Protein AF-A0A4P7UI16-F1 (afdb_monomer_lite)

Radius of gyration: 14.23 Å; chains: 1; bounding box: 39×27×35 Å

Secondary structure (DSSP, 8-state):
--PPPPHHHHHHHHHHH-TT----TTTEEEEEBPSSSSEEEE--BGGGGGS-EEEEEE-TTSEEEEEEE-TTSSS-HHHHSEEPTTSBEEEEEETT-TT-BBTTT---B--EEEEEEPP-----

Structure (mmCIF, N/CA/C/O backbone):
data_AF-A0A4P7UI16-F1
#
_entry.id   AF-A0A4P7UI16-F1
#
loop_
_atom_site.group_PDB
_atom_site.id
_atom_site.type_symbol
_atom_site.label_atom_id
_atom_site.label_alt_id
_atom_site.label_comp_id
_atom_site.label_asym_id
_atom_site.label_entity_id
_atom_site.label_seq_id
_atom_site.pdbx_PDB_ins_code
_atom_site.Cartn_x
_atom_site.Cartn_y
_atom_site.Cartn_z
_atom_site.occupancy
_atom_site.B_iso_or_equiv
_atom_site.auth_seq_id
_atom_site.auth_comp_id
_atom_site.auth_asym_id
_atom_site.auth_atom_id
_atom_site.pdbx_PDB_model_num
ATOM 1 N N . MET A 1 1 ? 22.103 -0.892 -6.834 1.00 34.41 1 MET A N 1
ATOM 2 C CA . MET A 1 1 ? 21.562 0.327 -7.470 1.00 34.41 1 MET A CA 1
ATOM 3 C C . MET A 1 1 ? 20.368 0.780 -6.641 1.00 34.41 1 MET A C 1
ATOM 5 O O . MET A 1 1 ? 19.388 0.059 -6.586 1.00 34.41 1 MET A O 1
ATOM 9 N N . ASN A 1 2 ? 20.492 1.901 -5.923 1.00 44.09 2 ASN A N 1
ATOM 10 C CA . ASN A 1 2 ? 19.461 2.446 -5.022 1.00 44.09 2 ASN A CA 1
ATOM 11 C C . ASN A 1 2 ? 18.648 3.533 -5.745 1.00 44.09 2 ASN A C 1
ATOM 13 O O . ASN A 1 2 ? 18.734 4.716 -5.411 1.00 44.09 2 ASN A O 1
ATOM 17 N N . GLY A 1 3 ? 17.903 3.144 -6.778 1.00 60.66 3 GLY A N 1
ATOM 18 C CA . GLY A 1 3 ? 16.951 4.033 -7.437 1.00 60.66 3 GLY A CA 1
ATOM 19 C C . GLY A 1 3 ? 15.595 3.918 -6.755 1.00 60.66 3 GLY A C 1
ATOM 20 O O . GLY A 1 3 ? 15.047 2.826 -6.672 1.00 60.66 3 GLY A O 1
ATOM 21 N N . ASN A 1 4 ? 15.042 5.028 -6.261 1.00 79.25 4 ASN A N 1
ATOM 22 C CA . ASN A 1 4 ? 13.609 5.053 -5.974 1.00 79.25 4 ASN A CA 1
ATOM 23 C C . ASN A 1 4 ? 12.882 4.864 -7.309 1.00 79.25 4 ASN A C 1
ATOM 25 O O . ASN A 1 4 ? 13.148 5.606 -8.252 1.00 79.25 4 ASN A O 1
ATOM 29 N N . VAL A 1 5 ? 11.959 3.913 -7.374 1.00 87.06 5 VAL A N 1
ATOM 30 C CA . VAL A 1 5 ? 11.088 3.736 -8.533 1.00 87.06 5 VAL A CA 1
ATOM 31 C C . VAL A 1 5 ? 10.171 4.956 -8.642 1.00 87.06 5 VAL A C 1
ATOM 33 O O . VAL A 1 5 ? 9.572 5.384 -7.643 1.00 87.06 5 VAL A O 1
ATOM 36 N N . ASP A 1 6 ? 10.062 5.527 -9.845 1.00 89.81 6 ASP A N 1
ATOM 37 C CA . ASP A 1 6 ? 9.127 6.619 -10.100 1.00 89.81 6 ASP A CA 1
ATOM 38 C C . ASP A 1 6 ? 7.682 6.121 -9.991 1.00 89.81 6 ASP A C 1
ATOM 40 O O . ASP A 1 6 ? 7.270 5.150 -10.631 1.00 89.81 6 ASP A O 1
ATOM 44 N N . ARG A 1 7 ? 6.887 6.822 -9.180 1.00 90.06 7 ARG A N 1
ATOM 45 C CA . ARG A 1 7 ? 5.498 6.447 -8.908 1.00 90.06 7 ARG A CA 1
ATOM 46 C C . ARG A 1 7 ? 4.638 6.480 -10.169 1.00 90.06 7 ARG A C 1
ATOM 48 O O . ARG A 1 7 ? 3.786 5.609 -10.327 1.00 90.06 7 ARG A O 1
ATOM 55 N N . LYS A 1 8 ? 4.767 7.519 -11.004 1.00 90.69 8 LYS A N 1
ATOM 56 C CA . LYS A 1 8 ? 3.889 7.685 -12.173 1.00 90.69 8 LYS A CA 1
ATOM 57 C C . LYS A 1 8 ? 4.164 6.576 -13.175 1.00 90.69 8 LYS A C 1
ATOM 59 O O . LYS A 1 8 ? 3.222 5.951 -13.654 1.00 90.69 8 LYS A O 1
ATOM 64 N N . TRP A 1 9 ? 5.440 6.308 -13.419 1.00 90.81 9 TRP A N 1
ATOM 65 C CA . TRP A 1 9 ? 5.882 5.229 -14.280 1.00 90.81 9 TRP A CA 1
ATOM 66 C C . TRP A 1 9 ? 5.419 3.865 -13.759 1.00 90.81 9 TRP A C 1
ATOM 68 O O . TRP A 1 9 ? 4.778 3.137 -14.506 1.00 90.81 9 TRP A O 1
ATOM 78 N N . ALA A 1 10 ? 5.623 3.549 -12.474 1.00 90.06 10 ALA A N 1
ATOM 79 C CA . ALA A 1 10 ? 5.214 2.261 -11.904 1.00 90.06 10 ALA A CA 1
ATOM 80 C C . ALA A 1 10 ? 3.702 2.015 -11.989 1.00 90.06 10 ALA A C 1
ATOM 82 O O . ALA A 1 10 ? 3.266 0.930 -12.365 1.00 90.06 10 ALA A O 1
ATOM 83 N N . VAL A 1 11 ? 2.889 3.026 -11.664 1.00 90.25 11 VAL A N 1
ATOM 84 C CA . VAL A 1 11 ? 1.428 2.905 -11.768 1.00 90.25 11 VAL A CA 1
ATOM 85 C C . VAL A 1 11 ? 1.004 2.756 -13.231 1.00 90.25 11 VAL A C 1
ATOM 87 O O . VAL A 1 11 ? 0.190 1.891 -13.527 1.00 90.25 11 VAL A O 1
ATOM 90 N N . SER A 1 12 ? 1.588 3.530 -14.151 1.00 91.06 12 SER A N 1
ATOM 91 C CA . SER A 1 12 ? 1.321 3.408 -15.594 1.00 91.06 12 SER A CA 1
ATOM 92 C C . SER A 1 12 ? 1.718 2.032 -16.147 1.00 91.06 12 SER A C 1
ATOM 94 O O . SER A 1 12 ? 0.990 1.425 -16.936 1.00 91.06 12 SER A O 1
ATOM 96 N N . PHE A 1 13 ? 2.847 1.498 -15.676 1.00 90.50 13 PHE A N 1
ATOM 97 C CA . PHE A 1 13 ? 3.317 0.164 -16.018 1.00 90.50 13 PHE A CA 1
ATOM 98 C C . PHE A 1 13 ? 2.304 -0.896 -15.575 1.00 90.50 13 PHE A C 1
ATOM 100 O O . PHE A 1 13 ? 1.884 -1.708 -16.398 1.00 90.50 13 PHE A O 1
ATOM 107 N N . LEU A 1 14 ? 1.850 -0.846 -14.316 1.00 90.62 14 LEU A N 1
ATOM 108 C CA . LEU A 1 14 ? 0.839 -1.769 -13.795 1.00 90.62 14 LEU A CA 1
ATOM 109 C C . LEU A 1 14 ? -0.486 -1.664 -14.554 1.00 90.62 14 LEU A C 1
ATOM 111 O O . LEU A 1 14 ? -1.051 -2.694 -14.897 1.00 90.62 14 LEU A O 1
ATOM 115 N N . MET A 1 15 ? -0.940 -0.450 -14.875 1.00 90.12 15 MET A N 1
ATOM 116 C CA . MET A 1 15 ? -2.152 -0.227 -15.675 1.00 90.12 15 MET A CA 1
ATOM 117 C C . MET A 1 15 ? -2.079 -0.896 -17.050 1.00 90.12 15 MET A C 1
ATOM 119 O O . MET A 1 15 ? -3.068 -1.436 -17.526 1.00 90.12 15 MET A O 1
ATOM 123 N N . THR A 1 16 ? -0.907 -0.857 -17.685 1.00 86.94 16 THR A N 1
ATOM 124 C CA . THR A 1 16 ? -0.710 -1.419 -19.029 1.00 86.94 16 THR A CA 1
ATOM 125 C C . THR A 1 16 ? -0.549 -2.942 -19.006 1.00 86.94 16 THR A C 1
ATOM 127 O O . THR A 1 16 ? -0.985 -3.616 -19.933 1.00 86.94 16 THR A O 1
ATOM 130 N N . HIS A 1 17 ? 0.076 -3.492 -17.960 1.00 84.38 17 HIS A N 1
ATOM 131 C CA . HIS A 1 17 ? 0.511 -4.896 -17.931 1.00 84.38 17 HIS A CA 1
ATOM 132 C C . HIS A 1 17 ? -0.307 -5.794 -16.994 1.00 84.38 17 HIS A C 1
ATOM 134 O O . HIS A 1 17 ? -0.119 -7.006 -17.004 1.00 84.38 17 HIS A O 1
ATOM 140 N N . SER A 1 18 ? -1.213 -5.230 -16.192 1.00 79.19 18 SER A N 1
ATOM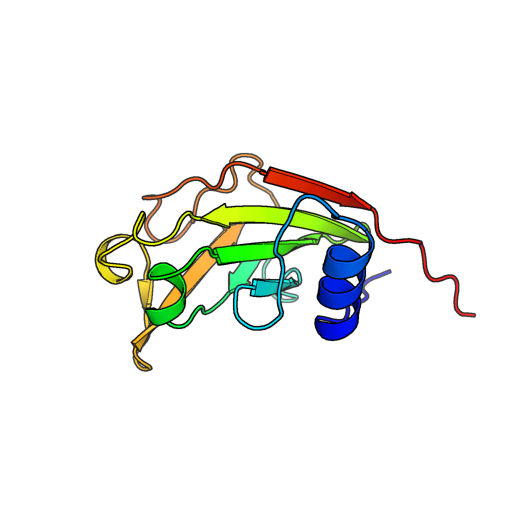 141 C CA . SER A 1 18 ? -2.065 -5.982 -15.261 1.00 79.19 18 SER A CA 1
ATOM 142 C C . SER A 1 18 ? -3.523 -5.877 -15.708 1.00 79.19 18 SER A C 1
ATOM 144 O O . SER A 1 18 ? -4.326 -5.224 -15.052 1.00 79.19 18 SER A O 1
ATOM 146 N N . LEU A 1 19 ? -3.849 -6.488 -16.854 1.00 64.31 19 LEU A N 1
ATOM 147 C CA . LEU A 1 19 ? -5.142 -6.337 -17.550 1.00 64.31 19 LEU A CA 1
ATOM 148 C C . LEU A 1 19 ? -6.370 -6.718 -16.701 1.00 64.31 19 LEU A C 1
ATOM 150 O O . LEU A 1 19 ? -7.465 -6.229 -16.961 1.00 64.31 19 LEU A O 1
ATOM 154 N N . GLU A 1 20 ? -6.193 -7.554 -15.678 1.00 77.75 20 GLU A N 1
ATOM 155 C CA . GLU A 1 20 ? -7.262 -7.966 -14.757 1.00 77.75 20 GLU A CA 1
ATOM 156 C C . GLU A 1 20 ? -7.457 -6.996 -13.583 1.00 77.75 20 GLU A C 1
ATOM 158 O O . GLU A 1 20 ? -8.451 -7.070 -12.862 1.00 77.75 20 GLU A O 1
ATOM 163 N N . LEU A 1 21 ? -6.521 -6.064 -13.383 1.00 78.88 21 LEU A N 1
ATOM 164 C CA . LEU A 1 21 ? -6.562 -5.109 -12.290 1.00 78.88 21 LEU A CA 1
ATOM 165 C C . LEU A 1 21 ? -7.011 -3.742 -12.789 1.00 78.88 21 LEU A C 1
ATOM 167 O O . LEU A 1 21 ? -6.311 -3.072 -13.544 1.00 78.88 21 LEU A O 1
ATOM 171 N N . ALA A 1 22 ? -8.138 -3.262 -12.264 1.00 89.06 22 ALA A N 1
ATOM 172 C CA . ALA A 1 22 ? -8.617 -1.897 -12.473 1.00 89.06 22 ALA A CA 1
ATOM 173 C C . ALA A 1 22 ? -7.778 -0.863 -11.685 1.00 89.06 22 ALA A C 1
ATOM 175 O O . ALA A 1 22 ? -8.313 -0.013 -10.969 1.00 89.06 22 ALA A O 1
ATOM 176 N N . ILE A 1 23 ? -6.447 -0.944 -11.765 1.00 90.88 23 ILE A N 1
ATOM 177 C CA . ILE A 1 23 ? -5.510 -0.012 -11.133 1.00 90.88 23 ILE A CA 1
ATOM 178 C C . ILE A 1 23 ? -5.628 1.353 -11.811 1.00 90.88 23 ILE A C 1
ATOM 180 O O . ILE A 1 23 ? -5.666 1.485 -13.027 1.00 90.88 23 ILE A O 1
ATOM 184 N N . THR A 1 24 ? -5.662 2.404 -11.003 1.00 92.00 24 THR A N 1
ATOM 185 C CA . THR A 1 24 ? -5.671 3.801 -11.434 1.00 92.00 24 THR A CA 1
ATOM 186 C C . THR A 1 24 ? -4.865 4.652 -10.451 1.00 92.00 24 THR A C 1
ATOM 188 O O . THR A 1 24 ? -4.725 4.310 -9.272 1.00 92.00 24 THR A O 1
ATOM 191 N N . PRO A 1 25 ? -4.405 5.850 -10.843 1.00 91.12 25 PRO A N 1
ATOM 192 C CA . PRO A 1 25 ? -3.776 6.769 -9.896 1.00 91.12 25 PRO A CA 1
ATOM 193 C C . PRO A 1 25 ? -4.687 7.137 -8.709 1.00 91.12 25 PRO A C 1
ATOM 195 O O . PRO A 1 25 ? -4.203 7.393 -7.600 1.00 91.12 25 PRO A O 1
ATOM 198 N N . LYS A 1 26 ? -6.012 7.143 -8.924 1.00 92.12 26 LYS A N 1
ATOM 199 C CA . LYS A 1 26 ? -7.014 7.511 -7.914 1.00 92.12 26 LYS A CA 1
ATOM 200 C C . LYS A 1 26 ? -7.179 6.432 -6.848 1.00 92.12 26 LYS A C 1
ATOM 202 O O . LYS A 1 26 ? -7.290 6.773 -5.671 1.00 92.12 26 LYS A O 1
ATOM 207 N N . ASN A 1 27 ? -7.132 5.160 -7.225 1.00 94.50 27 ASN A N 1
ATOM 208 C CA . ASN A 1 27 ? -7.300 4.033 -6.308 1.00 94.50 27 ASN A CA 1
ATOM 209 C C . ASN A 1 27 ? -5.985 3.409 -5.825 1.00 94.50 27 ASN A C 1
ATOM 211 O O . ASN A 1 27 ? -6.009 2.397 -5.142 1.00 94.50 27 ASN A O 1
ATOM 215 N N . THR A 1 28 ? -4.84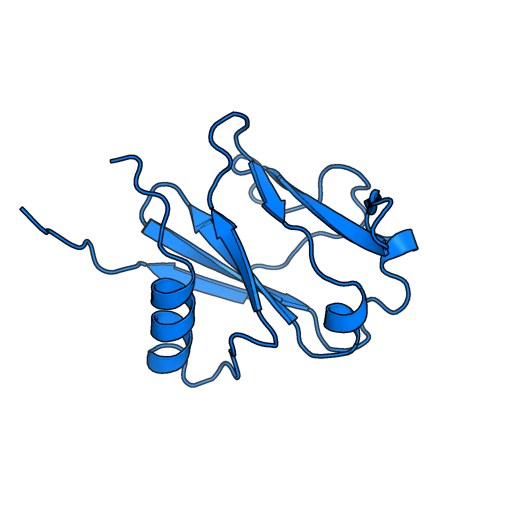9 4.037 -6.127 1.00 95.44 28 THR A N 1
ATOM 216 C CA . THR A 1 28 ? -3.535 3.499 -5.765 1.00 95.44 28 THR A CA 1
ATOM 217 C C . THR A 1 28 ? -2.838 4.347 -4.708 1.00 95.44 28 THR A C 1
ATOM 219 O O . THR A 1 28 ? -2.937 5.584 -4.685 1.00 95.44 28 THR A O 1
ATOM 222 N N . VAL A 1 29 ? -2.109 3.673 -3.828 1.00 96.19 29 VAL A N 1
ATOM 223 C CA . VAL A 1 29 ? -1.103 4.230 -2.925 1.00 96.19 29 VAL A CA 1
ATOM 224 C C . VAL A 1 29 ? 0.215 3.556 -3.253 1.00 96.19 29 VAL A C 1
ATOM 226 O O . VAL A 1 29 ? 0.269 2.344 -3.402 1.00 96.19 29 VAL A O 1
ATOM 229 N N . PHE A 1 30 ? 1.270 4.349 -3.382 1.00 95.38 30 PHE A N 1
ATOM 230 C CA . PHE A 1 30 ? 2.583 3.862 -3.778 1.00 95.38 30 PHE A CA 1
ATOM 231 C C . PHE A 1 30 ? 3.625 4.255 -2.735 1.00 95.38 30 PHE A C 1
ATOM 233 O O . PHE A 1 30 ? 3.606 5.399 -2.267 1.00 95.38 30 PHE A O 1
ATOM 240 N N . ALA A 1 31 ? 4.541 3.346 -2.410 1.00 95.25 31 ALA A N 1
ATOM 241 C CA . ALA A 1 31 ? 5.671 3.632 -1.538 1.00 95.25 31 ALA A CA 1
ATOM 242 C C . ALA A 1 31 ? 6.945 2.916 -2.004 1.00 95.25 31 ALA A C 1
ATOM 244 O O . ALA A 1 31 ? 6.946 1.712 -2.241 1.00 95.25 31 ALA A O 1
ATOM 245 N N . ASN A 1 32 ? 8.043 3.673 -2.046 1.00 94.00 32 ASN A N 1
ATOM 246 C CA . ASN A 1 32 ? 9.391 3.112 -2.075 1.00 94.00 32 ASN A CA 1
ATOM 247 C C . ASN A 1 32 ? 9.824 2.694 -0.668 1.00 94.00 32 ASN A C 1
ATOM 249 O O . ASN A 1 32 ? 9.286 3.191 0.329 1.00 94.00 32 ASN A O 1
ATOM 253 N N . VAL A 1 33 ? 10.836 1.828 -0.592 1.00 93.38 33 VAL A N 1
ATOM 254 C CA . VAL A 1 33 ? 11.553 1.583 0.664 1.00 93.38 33 VAL A CA 1
ATOM 255 C C . VAL A 1 33 ? 12.064 2.916 1.214 1.00 93.38 33 VAL A C 1
ATOM 257 O O . VAL A 1 33 ? 12.686 3.716 0.509 1.00 93.38 33 VAL A O 1
ATOM 260 N N . ASN A 1 34 ? 11.784 3.180 2.485 1.00 90.50 34 ASN A N 1
ATOM 261 C CA . ASN A 1 34 ? 12.271 4.371 3.156 1.00 90.50 34 ASN A CA 1
ATOM 262 C C . ASN A 1 34 ? 13.804 4.294 3.309 1.00 90.50 34 ASN A C 1
ATOM 264 O O . ASN A 1 34 ? 14.360 3.279 3.716 1.00 90.50 34 ASN A O 1
ATOM 268 N N . ARG A 1 35 ? 14.512 5.384 2.986 1.00 80.88 35 ARG A N 1
ATOM 269 C CA . ARG A 1 35 ? 15.986 5.411 3.029 1.00 80.88 35 ARG A CA 1
ATOM 270 C C . ARG A 1 35 ? 16.554 5.308 4.445 1.00 80.88 35 ARG A C 1
ATOM 272 O O . ARG A 1 35 ? 17.622 4.740 4.625 1.00 80.88 35 ARG A O 1
ATOM 279 N N . GLY A 1 36 ? 15.864 5.877 5.434 1.00 85.25 36 GLY A N 1
ATOM 280 C CA . GLY A 1 36 ? 16.325 5.923 6.825 1.00 85.25 36 GLY A CA 1
ATOM 281 C C . GLY A 1 36 ? 15.898 4.716 7.659 1.00 85.25 36 GLY A C 1
ATOM 282 O O . GLY A 1 36 ? 16.418 4.509 8.752 1.00 85.25 36 GLY A O 1
ATOM 283 N N . LYS A 1 37 ? 14.944 3.919 7.170 1.00 88.31 37 LYS A N 1
ATOM 284 C CA . LYS A 1 37 ? 14.414 2.751 7.876 1.00 88.31 37 LYS A CA 1
ATOM 285 C C . LYS A 1 37 ? 13.948 1.718 6.860 1.00 88.31 37 LYS A C 1
ATOM 287 O O . LYS A 1 37 ? 13.230 2.077 5.942 1.00 88.31 37 LYS A O 1
ATOM 292 N N . SER A 1 38 ? 14.291 0.444 7.052 1.00 91.94 38 SER A N 1
ATOM 293 C CA . SER A 1 38 ? 13.923 -0.667 6.153 1.00 91.94 38 SER A CA 1
ATOM 294 C C . SER A 1 38 ? 12.419 -1.006 6.196 1.00 91.94 38 SER A C 1
ATOM 296 O O . SER A 1 38 ? 12.023 -2.119 6.548 1.00 91.94 38 SER A O 1
ATOM 298 N N . VAL A 1 39 ? 11.570 -0.037 5.865 1.00 95.06 39 VAL A N 1
ATOM 299 C CA . VAL A 1 39 ? 10.107 -0.108 5.863 1.00 95.06 39 VAL A CA 1
ATOM 300 C C . VAL A 1 39 ? 9.555 0.565 4.615 1.00 95.06 39 VAL A C 1
ATOM 302 O O . VAL A 1 39 ? 10.135 1.524 4.103 1.00 95.06 39 VAL A O 1
ATOM 305 N N . TRP A 1 40 ? 8.383 0.126 4.184 1.00 96.25 40 TRP A N 1
ATOM 306 C CA . TRP A 1 40 ? 7.502 0.946 3.369 1.00 96.25 40 TRP A CA 1
ATOM 307 C C . TRP A 1 40 ? 6.624 1.782 4.290 1.00 96.25 40 TRP A C 1
ATOM 309 O O . TRP A 1 40 ? 5.943 1.248 5.166 1.00 96.25 40 TRP A O 1
ATOM 319 N N . TRP A 1 41 ? 6.640 3.099 4.096 1.00 95.31 41 TRP A N 1
ATOM 320 C CA . TRP A 1 41 ? 5.765 4.019 4.817 1.00 95.31 41 TRP A CA 1
ATOM 321 C C . TRP A 1 41 ? 4.856 4.728 3.822 1.00 95.31 41 TRP A C 1
ATOM 323 O O . TRP A 1 41 ? 5.315 5.426 2.920 1.00 95.31 41 TRP A O 1
ATOM 333 N N . MET A 1 42 ? 3.553 4.564 4.014 1.00 95.12 42 MET A N 1
ATOM 334 C CA . MET A 1 42 ? 2.516 5.201 3.216 1.00 95.12 42 MET A CA 1
ATOM 335 C C . MET A 1 42 ? 1.517 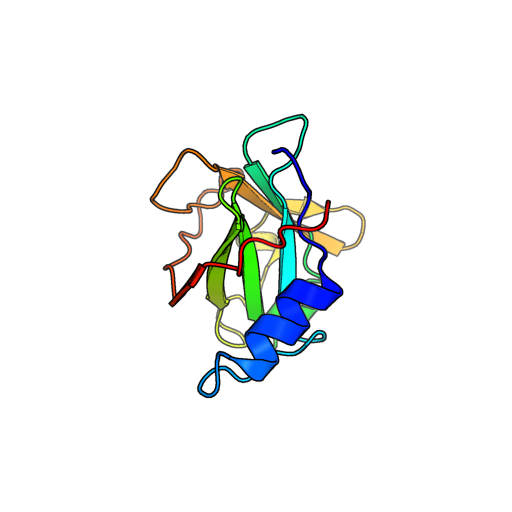5.974 4.081 1.00 95.12 42 MET A C 1
ATOM 337 O O . MET A 1 42 ? 1.322 5.689 5.267 1.00 95.12 42 MET A O 1
ATOM 341 N N . THR A 1 43 ? 0.871 6.964 3.465 1.00 96.19 43 THR A N 1
ATOM 342 C CA . THR A 1 43 ? -0.100 7.831 4.138 1.00 96.19 43 THR A CA 1
ATOM 343 C C . THR A 1 43 ? -1.416 7.963 3.363 1.00 96.19 43 THR A C 1
ATOM 345 O O . THR A 1 43 ? -1.721 9.049 2.876 1.00 96.19 43 THR A O 1
ATOM 348 N N . PRO A 1 44 ? -2.206 6.898 3.143 1.00 95.69 44 PRO A N 1
ATOM 349 C CA . PRO A 1 44 ? -3.478 7.022 2.429 1.00 95.69 44 PRO A CA 1
ATOM 350 C C . PRO A 1 44 ? -4.419 8.049 3.070 1.00 95.69 44 PRO A C 1
ATOM 352 O O . PRO A 1 44 ? -4.507 8.156 4.294 1.00 95.69 44 PRO A O 1
ATOM 355 N N . ASP A 1 45 ? -5.148 8.784 2.228 1.00 95.25 45 ASP A N 1
ATO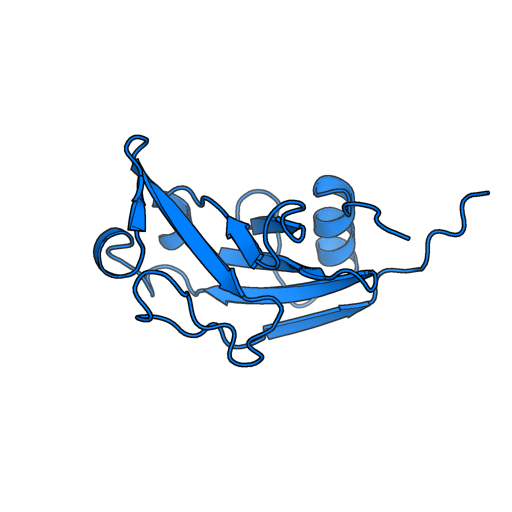M 356 C CA . ASP A 1 45 ? -6.363 9.473 2.668 1.00 95.25 45 ASP A CA 1
ATOM 357 C C . ASP A 1 45 ? -7.377 8.419 3.128 1.00 95.25 45 ASP A C 1
ATOM 359 O O . ASP A 1 45 ? -7.571 7.412 2.444 1.00 95.25 45 ASP A O 1
ATOM 363 N N . ASN A 1 46 ? -8.029 8.655 4.265 1.00 94.31 46 ASN A N 1
ATOM 364 C CA . ASN A 1 46 ? -9.035 7.754 4.812 1.00 94.31 46 ASN A CA 1
ATOM 365 C C . ASN A 1 46 ? -10.202 7.504 3.833 1.00 94.31 46 ASN A C 1
ATOM 367 O O . ASN A 1 46 ? -10.797 6.431 3.847 1.00 94.31 46 ASN A O 1
ATOM 371 N N . LYS A 1 47 ? -10.488 8.436 2.917 1.00 93.81 47 LYS A N 1
ATOM 372 C CA . LYS A 1 47 ? -11.505 8.254 1.868 1.00 93.81 47 LYS A CA 1
ATOM 373 C C . LYS A 1 47 ? -11.148 7.162 0.859 1.00 93.81 47 LYS A C 1
ATOM 375 O O . LYS A 1 47 ? -12.045 6.613 0.229 1.00 93.81 47 LYS A O 1
ATOM 380 N N . LYS A 1 48 ? -9.862 6.818 0.698 1.00 94.38 48 LYS A N 1
ATOM 381 C CA . LYS A 1 48 ? -9.439 5.753 -0.227 1.00 94.38 48 LYS A CA 1
ATOM 382 C C . LYS A 1 48 ? -9.914 4.367 0.205 1.00 94.38 48 LYS A C 1
ATOM 384 O O . LYS A 1 48 ? -10.004 3.511 -0.654 1.00 94.38 48 LYS A O 1
ATOM 389 N N . PHE A 1 49 ? -10.241 4.156 1.481 1.00 95.00 49 PHE A N 1
ATOM 390 C CA . PHE A 1 49 ? -10.767 2.874 1.966 1.00 95.00 49 PHE A CA 1
ATOM 391 C C . PHE A 1 49 ? -12.261 2.666 1.651 1.00 95.00 49 PHE A C 1
ATOM 393 O O . PHE A 1 49 ? -12.779 1.569 1.835 1.00 95.00 49 PHE A O 1
ATOM 400 N N . LEU A 1 50 ? -12.957 3.700 1.156 1.00 93.88 50 LEU A N 1
ATOM 401 C CA . LEU A 1 50 ? -14.358 3.615 0.705 1.00 93.88 50 LEU A CA 1
ATOM 402 C C . LEU A 1 50 ? -14.496 3.066 -0.722 1.00 93.88 50 LEU A C 1
ATOM 404 O O . LEU A 1 50 ? -15.600 2.847 -1.212 1.00 93.88 50 LEU A O 1
ATOM 408 N N . GLN A 1 51 ? -13.372 2.884 -1.401 1.00 94.69 51 GLN A N 1
ATOM 409 C CA . GLN A 1 51 ? -13.272 2.323 -2.736 1.00 94.69 51 GLN A CA 1
ATOM 410 C C . GLN A 1 51 ? -12.236 1.205 -2.709 1.00 94.69 51 GLN A C 1
ATOM 412 O O . GLN A 1 51 ? -11.441 1.110 -1.774 1.00 94.69 51 GLN A O 1
ATOM 417 N N . ASP A 1 52 ? -12.230 0.395 -3.757 1.00 95.00 52 ASP A N 1
ATOM 418 C CA . ASP A 1 52 ? -11.150 -0.543 -4.012 1.00 95.00 52 ASP A CA 1
ATOM 419 C C . ASP A 1 52 ? -9.820 0.204 -3.967 1.00 95.00 52 ASP A C 1
ATOM 421 O O . ASP A 1 52 ? -9.694 1.287 -4.548 1.00 95.00 52 ASP A O 1
ATOM 425 N N . LEU A 1 53 ? -8.858 -0.333 -3.224 1.00 95.81 53 LEU A N 1
ATOM 426 C CA . LEU A 1 53 ? -7.583 0.315 -2.958 1.00 95.81 53 LEU A CA 1
ATOM 427 C C . LEU A 1 53 ? -6.438 -0.652 -3.239 1.00 95.81 53 LEU A C 1
ATOM 429 O O . LEU A 1 53 ? -6.323 -1.704 -2.618 1.00 95.81 53 LEU A O 1
ATOM 433 N N . PHE A 1 54 ? -5.544 -0.236 -4.130 1.00 95.62 54 PHE A N 1
ATOM 434 C CA . PHE A 1 54 ? -4.288 -0.919 -4.391 1.00 95.62 54 PHE A CA 1
ATOM 435 C C . PHE A 1 54 ? -3.152 -0.260 -3.612 1.00 95.62 54 PHE A C 1
ATOM 437 O O . PHE A 1 54 ? -2.924 0.952 -3.708 1.00 95.62 54 PHE A O 1
ATOM 444 N N . ILE A 1 55 ? -2.414 -1.062 -2.853 1.00 96.00 55 ILE A N 1
ATOM 445 C CA . ILE A 1 55 ? -1.150 -0.657 -2.237 1.00 96.00 55 ILE A CA 1
ATOM 446 C C . ILE A 1 55 ? -0.029 -1.253 -3.078 1.00 96.00 55 ILE A C 1
ATOM 448 O O . ILE A 1 55 ? 0.046 -2.464 -3.240 1.00 96.00 55 ILE A O 1
ATOM 452 N N . VAL A 1 56 ? 0.842 -0.400 -3.606 1.00 95.31 56 VAL A N 1
ATOM 453 C CA . VAL A 1 56 ? 1.965 -0.787 -4.460 1.00 95.31 56 VAL A CA 1
ATOM 454 C C . VAL A 1 56 ? 3.266 -0.424 -3.757 1.00 95.31 56 VAL A C 1
ATOM 456 O O . VAL A 1 56 ? 3.547 0.752 -3.512 1.00 95.31 56 VAL A O 1
ATOM 459 N N . LEU A 1 57 ? 4.061 -1.433 -3.428 1.00 95.06 57 LEU A N 1
ATOM 460 C CA . LEU A 1 57 ? 5.329 -1.285 -2.727 1.00 95.06 57 LEU A CA 1
ATOM 461 C C . LEU A 1 57 ? 6.468 -1.680 -3.654 1.00 95.06 57 LEU A C 1
ATOM 463 O O . LEU A 1 57 ? 6.506 -2.815 -4.119 1.00 95.06 57 LEU A O 1
ATOM 467 N N . SER A 1 58 ? 7.400 -0.769 -3.916 1.00 93.19 58 SER A N 1
ATOM 468 C CA . SER A 1 58 ? 8.621 -1.114 -4.645 1.00 93.19 58 SER A CA 1
ATOM 469 C C . SER A 1 58 ? 9.695 -1.609 -3.685 1.00 93.19 58 SER A C 1
ATOM 471 O O . SER A 1 58 ? 10.008 -0.941 -2.695 1.00 93.19 58 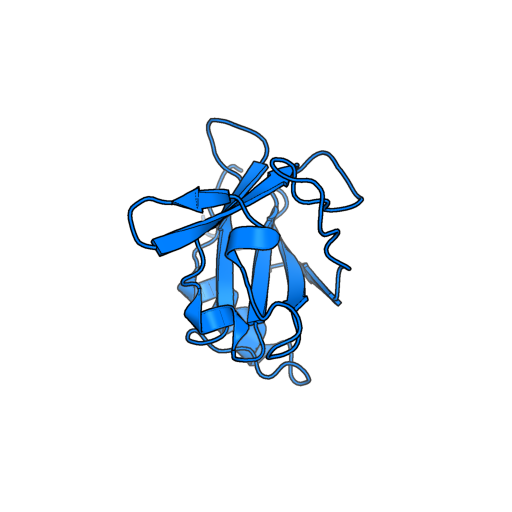SER A O 1
ATOM 473 N N . ASP A 1 59 ? 10.266 -2.776 -3.965 1.00 86.88 59 ASP A N 1
ATOM 474 C CA . ASP A 1 59 ? 11.434 -3.288 -3.252 1.00 86.88 59 ASP A CA 1
ATOM 475 C C . ASP A 1 59 ? 12.748 -2.762 -3.867 1.00 86.88 59 ASP A C 1
ATOM 477 O O . ASP A 1 59 ? 12.762 -2.065 -4.884 1.00 86.88 59 ASP A O 1
ATOM 481 N N . SER A 1 60 ? 13.881 -3.085 -3.240 1.00 82.44 60 SER A N 1
ATOM 482 C CA . SER A 1 60 ? 15.214 -2.695 -3.726 1.00 82.44 60 SER A CA 1
ATOM 483 C C . SER A 1 60 ? 15.688 -3.469 -4.963 1.00 82.44 60 SER A C 1
ATOM 485 O O . SER A 1 60 ? 16.757 -3.173 -5.490 1.00 82.44 60 SER A O 1
ATOM 487 N N . ASN A 1 61 ? 14.931 -4.471 -5.409 1.00 83.69 61 ASN A N 1
ATOM 488 C CA . ASN A 1 61 ? 15.261 -5.358 -6.522 1.00 83.69 61 ASN A CA 1
ATOM 489 C C . ASN A 1 61 ? 14.393 -5.066 -7.752 1.00 83.69 61 ASN A C 1
ATOM 491 O O . ASN A 1 61 ? 14.220 -5.943 -8.598 1.00 83.69 61 ASN A O 1
ATOM 495 N N . ASN A 1 62 ? 13.842 -3.851 -7.849 1.00 82.31 62 ASN A N 1
ATOM 496 C CA . ASN A 1 62 ? 12.933 -3.437 -8.917 1.00 82.31 62 ASN A CA 1
ATOM 497 C C . ASN A 1 62 ? 11.681 -4.324 -9.019 1.00 82.31 62 ASN A C 1
ATOM 499 O O . ASN A 1 62 ? 11.155 -4.539 -10.108 1.00 82.31 62 ASN A O 1
ATOM 503 N N . LYS A 1 63 ? 11.177 -4.841 -7.897 1.00 89.44 63 LYS A N 1
ATOM 504 C CA . LYS A 1 63 ? 9.896 -5.548 -7.845 1.00 89.44 63 LYS A CA 1
ATOM 505 C C . LYS A 1 63 ? 8.820 -4.648 -7.267 1.00 89.44 63 LYS A C 1
ATOM 507 O O . LYS A 1 63 ? 9.077 -3.879 -6.344 1.00 89.44 63 LYS A O 1
ATOM 512 N N . LEU A 1 64 ? 7.606 -4.774 -7.786 1.00 92.62 64 LEU A N 1
ATOM 513 C CA . LEU A 1 64 ? 6.399 -4.188 -7.224 1.00 92.62 64 LEU A CA 1
ATOM 514 C C . LEU A 1 64 ? 5.581 -5.284 -6.549 1.00 92.62 64 LEU A C 1
ATOM 516 O O . LEU A 1 64 ? 5.110 -6.213 -7.203 1.00 92.62 64 LEU A O 1
ATOM 520 N N . LEU A 1 65 ? 5.404 -5.152 -5.241 1.00 94.00 65 LEU A N 1
ATOM 521 C CA . LEU A 1 65 ? 4.451 -5.918 -4.452 1.00 94.00 65 LEU A CA 1
ATOM 522 C C . LEU A 1 65 ? 3.125 -5.160 -4.478 1.00 94.00 65 LEU A C 1
ATOM 524 O O . LEU A 1 65 ? 3.070 -3.994 -4.079 1.00 94.00 65 LEU A O 1
ATOM 528 N N . VAL A 1 66 ? 2.071 -5.800 -4.966 1.00 94.19 66 VAL A N 1
ATOM 529 C CA . VAL A 1 66 ? 0.738 -5.211 -5.074 1.00 94.19 66 VAL A CA 1
ATOM 530 C C . VAL A 1 66 ? -0.189 -5.929 -4.107 1.00 94.19 66 VAL A C 1
ATOM 532 O O . VAL A 1 66 ? -0.306 -7.151 -4.140 1.00 94.19 66 VAL A O 1
ATOM 535 N N . PHE A 1 67 ? -0.863 -5.157 -3.264 1.00 95.25 67 PHE A N 1
ATOM 536 C CA . PHE A 1 67 ? -1.872 -5.627 -2.321 1.00 95.25 67 PHE A CA 1
ATOM 537 C C . PHE A 1 67 ? -3.210 -4.985 -2.660 1.00 95.25 67 PHE A C 1
ATOM 539 O O . PHE A 1 67 ? -3.253 -3.840 -3.125 1.00 95.25 67 PHE A O 1
ATOM 546 N N . PHE A 1 68 ? -4.292 -5.705 -2.389 1.00 94.50 68 PHE A N 1
ATOM 547 C CA . PHE A 1 68 ? -5.649 -5.255 -2.658 1.00 94.50 68 PHE A CA 1
ATOM 548 C C . PHE A 1 68 ? -6.449 -5.150 -1.361 1.00 94.50 68 PHE A C 1
ATOM 550 O O . PHE A 1 68 ? -6.484 -6.081 -0.561 1.00 94.50 68 PHE A O 1
ATOM 557 N N . ILE A 1 69 ? -7.097 -4.006 -1.158 1.00 94.62 69 ILE A N 1
ATOM 558 C CA . ILE A 1 69 ? -8.048 -3.776 -0.075 1.00 94.62 69 ILE A CA 1
ATOM 559 C C . ILE A 1 69 ? -9.409 -3.510 -0.729 1.00 94.62 69 ILE A C 1
ATOM 561 O O . ILE A 1 69 ? -9.562 -2.461 -1.366 1.00 94.62 69 ILE A O 1
ATOM 565 N N . PRO A 1 70 ? -10.390 -4.419 -0.581 1.00 94.81 70 PRO A N 1
ATOM 566 C CA . PRO A 1 70 ? -11.727 -4.219 -1.126 1.00 94.81 70 PRO A CA 1
ATOM 567 C C . PRO A 1 70 ? -12.392 -2.973 -0.544 1.00 94.81 70 PRO A C 1
ATOM 569 O O . PRO A 1 70 ? -12.212 -2.662 0.643 1.00 94.81 70 PRO A O 1
ATOM 572 N N . ALA A 1 71 ? -13.211 -2.299 -1.349 1.00 94.88 71 ALA A N 1
ATOM 573 C CA . ALA A 1 71 ? -14.015 -1.171 -0.898 1.00 94.88 71 ALA A CA 1
ATOM 574 C C . ALA A 1 71 ? -14.770 -1.491 0.400 1.00 94.88 71 ALA A C 1
ATOM 576 O O . ALA A 1 71 ? -15.402 -2.538 0.531 1.00 94.88 71 ALA A O 1
ATOM 577 N N . ASN A 1 72 ? -14.736 -0.564 1.358 1.00 94.50 72 ASN A N 1
ATOM 578 C CA . ASN A 1 72 ? -15.463 -0.644 2.630 1.00 94.50 72 ASN A CA 1
ATOM 579 C C . ASN A 1 72 ? -15.075 -1.814 3.556 1.00 94.50 72 ASN A C 1
ATOM 581 O O . ASN A 1 72 ? -15.651 -1.933 4.636 1.00 94.50 72 ASN A O 1
ATOM 585 N N . SER A 1 73 ? -14.065 -2.621 3.210 1.00 95.62 73 SER A N 1
ATOM 586 C CA . SER A 1 73 ? -13.519 -3.651 4.112 1.00 95.62 73 SER A CA 1
ATOM 587 C C . SER A 1 73 ? -12.894 -3.050 5.379 1.00 95.62 73 SER A C 1
ATOM 589 O O . SER A 1 73 ? -12.866 -3.684 6.431 1.00 95.62 73 SER A O 1
ATOM 591 N N . ILE A 1 74 ? -12.446 -1.792 5.301 1.00 94.81 74 ILE A N 1
ATOM 592 C CA . ILE A 1 74 ? -11.946 -1.002 6.428 1.00 94.81 74 ILE A CA 1
ATOM 593 C C . ILE A 1 74 ? -12.790 0.272 6.550 1.00 94.81 74 ILE A C 1
ATOM 595 O O . ILE A 1 74 ? -12.406 1.349 6.096 1.00 94.81 74 ILE A O 1
ATOM 599 N N . SER A 1 75 ? -13.958 0.153 7.182 1.00 89.81 75 SER A N 1
ATOM 600 C CA . SER A 1 75 ? -14.902 1.268 7.364 1.00 89.81 75 SER A CA 1
ATOM 601 C C . SER A 1 75 ? -14.394 2.356 8.317 1.00 89.81 75 SER A C 1
ATOM 603 O O . SER A 1 75 ? -14.745 3.525 8.177 1.00 89.81 75 SER A O 1
ATOM 605 N N . THR A 1 76 ? -13.539 1.992 9.280 1.00 93.62 76 THR A N 1
ATOM 606 C CA . THR A 1 76 ? -12.967 2.920 10.268 1.00 93.62 76 THR A CA 1
ATOM 607 C C . THR A 1 76 ? -11.436 2.842 10.258 1.00 93.62 76 THR A C 1
ATOM 609 O O . THR A 1 76 ? -10.851 2.195 11.127 1.00 93.62 76 THR A O 1
ATOM 612 N N . PRO A 1 77 ? -10.740 3.508 9.316 1.00 94.50 77 PRO A N 1
ATOM 613 C CA . PRO A 1 77 ? -9.279 3.423 9.205 1.00 94.50 77 PRO A CA 1
ATOM 614 C C . PRO A 1 77 ? -8.535 3.766 10.503 1.00 94.50 77 PRO A C 1
ATOM 616 O O . PRO A 1 77 ? -7.549 3.117 10.836 1.00 94.50 77 PRO A O 1
ATOM 619 N N . ALA A 1 78 ? -9.048 4.706 11.304 1.00 93.44 78 ALA A N 1
ATOM 620 C CA . ALA A 1 78 ? -8.463 5.079 12.594 1.00 93.44 78 ALA A CA 1
ATOM 621 C C . ALA A 1 78 ? -8.457 3.942 13.638 1.00 93.44 78 ALA A C 1
ATOM 623 O O . ALA A 1 78 ? -7.639 3.962 14.562 1.00 93.44 78 ALA A O 1
ATOM 624 N N . SER A 1 79 ? -9.339 2.940 13.521 1.00 93.44 79 SER A N 1
ATOM 625 C CA . SER A 1 79 ? -9.363 1.790 14.435 1.00 93.44 79 SER A CA 1
ATOM 626 C C . SER A 1 79 ? -8.281 0.760 14.088 1.00 93.44 79 SER A C 1
ATOM 628 O O . SER A 1 79 ? -7.762 0.108 15.003 1.00 93.44 79 SER A O 1
ATOM 630 N N . VAL A 1 80 ? -7.894 0.678 12.808 1.00 95.62 80 VAL A N 1
ATOM 631 C CA . VAL A 1 80 ? -6.924 -0.278 12.244 1.00 95.62 80 VAL A CA 1
ATOM 632 C C . VAL A 1 80 ? -5.519 0.315 12.155 1.00 95.62 80 VAL A C 1
ATOM 634 O O . VAL A 1 80 ? -4.557 -0.338 12.544 1.00 95.62 80 VAL A O 1
ATOM 637 N N . PHE A 1 81 ? -5.401 1.572 11.729 1.00 96.31 81 PHE A N 1
ATOM 638 C CA . PHE A 1 81 ? -4.136 2.257 11.464 1.00 96.31 81 PHE A CA 1
ATOM 639 C C . PHE A 1 81 ? -3.862 3.382 12.458 1.00 96.31 81 PHE A C 1
ATOM 641 O O . PHE A 1 81 ? -4.746 3.850 13.182 1.00 96.31 81 PHE A O 1
ATOM 648 N N . HIS A 1 82 ? -2.607 3.825 12.526 1.00 96.00 82 HIS A N 1
ATOM 649 C CA . HIS A 1 82 ? -2.268 5.026 13.280 1.00 96.00 82 HIS A CA 1
ATOM 650 C C . HIS A 1 82 ? -2.808 6.263 12.552 1.00 96.00 82 HIS A C 1
ATOM 652 O O . HIS A 1 82 ? -2.468 6.506 11.396 1.00 96.00 82 HIS A O 1
ATOM 658 N N . GLN A 1 83 ? -3.623 7.057 13.240 1.00 95.38 83 GLN A N 1
ATOM 659 C CA . GLN A 1 83 ? -4.234 8.257 12.683 1.00 95.38 83 GLN A CA 1
ATOM 660 C C . GLN A 1 83 ? -3.284 9.452 12.819 1.00 95.38 83 GLN A C 1
ATOM 662 O O . GLN A 1 83 ? -2.816 9.762 13.913 1.00 95.38 83 GLN A O 1
ATOM 667 N N . ARG A 1 84 ? -3.001 10.138 11.710 1.00 94.44 84 ARG A N 1
ATOM 668 C CA . ARG A 1 84 ? -2.216 11.379 11.701 1.00 94.44 84 ARG A CA 1
ATOM 669 C C . ARG A 1 84 ? -3.105 12.589 11.997 1.00 94.44 84 ARG A C 1
ATOM 671 O O . ARG A 1 84 ? -4.323 12.539 11.825 1.00 94.44 84 ARG A O 1
ATOM 678 N N . LYS A 1 85 ? -2.467 13.706 12.365 1.00 93.88 85 LYS A N 1
ATOM 679 C CA . LYS A 1 85 ? -3.127 15.001 12.621 1.00 93.88 85 LYS A CA 1
ATOM 680 C C . LYS A 1 85 ? -3.854 15.574 11.396 1.00 93.88 85 LYS A C 1
ATOM 682 O O . LYS A 1 85 ? -4.816 16.307 11.559 1.00 93.88 85 LYS A O 1
ATOM 687 N N . ASP A 1 86 ? -3.419 15.222 10.186 1.00 93.50 86 ASP A N 1
ATOM 688 C CA . ASP A 1 86 ? -4.013 15.640 8.904 1.00 93.50 86 ASP A CA 1
ATOM 689 C C . ASP A 1 86 ? -5.189 14.747 8.457 1.00 93.50 86 ASP A C 1
ATOM 691 O O . ASP A 1 86 ? -5.564 14.739 7.288 1.00 93.50 86 ASP A O 1
ATOM 695 N N . ASN A 1 87 ? -5.756 13.963 9.377 1.00 91.19 87 ASN A N 1
ATOM 696 C CA . ASN A 1 87 ? -6.816 12.991 9.124 1.00 91.19 87 ASN A CA 1
ATOM 697 C C . ASN A 1 87 ? -6.461 11.884 8.100 1.00 91.19 87 ASN A C 1
ATOM 699 O O . ASN A 1 87 ? -7.344 11.197 7.588 1.00 91.19 87 ASN A O 1
ATOM 703 N N . ARG A 1 88 ? -5.170 11.625 7.854 1.00 95.94 88 ARG A N 1
ATOM 704 C CA . ARG A 1 88 ? -4.708 10.490 7.037 1.00 95.94 88 ARG A CA 1
ATOM 705 C C . ARG A 1 88 ? -4.263 9.315 7.899 1.00 95.94 88 ARG A C 1
ATOM 707 O O . ARG A 1 88 ? -3.728 9.490 8.996 1.00 95.94 88 ARG A O 1
ATOM 714 N N . SER A 1 89 ? -4.414 8.110 7.370 1.00 96.31 89 SER A N 1
ATOM 715 C CA . SER A 1 89 ? -3.843 6.918 7.991 1.00 96.31 89 SER A CA 1
ATOM 716 C C . SER A 1 89 ? -2.334 6.892 7.771 1.00 96.31 89 SER A C 1
ATOM 718 O O . SER A 1 89 ? -1.844 7.290 6.719 1.00 96.31 89 SER A O 1
ATOM 720 N N . SER A 1 90 ? -1.579 6.428 8.760 1.00 96.06 90 SER A N 1
ATOM 721 C CA . SER A 1 90 ? -0.156 6.121 8.645 1.00 96.06 90 SER A CA 1
ATOM 722 C C . SER A 1 90 ? 0.013 4.616 8.725 1.00 96.06 90 SER A C 1
ATOM 724 O O . SER A 1 90 ? -0.256 4.027 9.771 1.00 96.06 90 SER A O 1
ATOM 726 N N . ILE A 1 91 ? 0.488 4.024 7.635 1.00 96.19 91 ILE A N 1
ATOM 727 C CA . ILE A 1 91 ? 0.710 2.584 7.523 1.00 96.19 91 ILE A CA 1
ATOM 728 C C . ILE A 1 91 ? 2.200 2.367 7.323 1.00 96.19 91 ILE A C 1
ATOM 730 O O . ILE A 1 91 ? 2.832 3.029 6.492 1.00 96.19 91 ILE A O 1
ATOM 734 N N . GLU A 1 92 ? 2.750 1.453 8.107 1.00 96.38 92 GLU A N 1
ATOM 735 C CA . GLU A 1 92 ? 4.156 1.100 8.059 1.00 96.38 92 GLU A CA 1
ATOM 736 C C . GLU A 1 92 ? 4.287 -0.421 7.983 1.00 96.38 92 GLU A C 1
ATOM 738 O O . GLU A 1 92 ? 3.708 -1.136 8.797 1.00 96.38 92 GLU A O 1
ATOM 743 N N . VAL A 1 93 ? 5.027 -0.907 6.989 1.00 96.38 93 VAL A N 1
ATOM 744 C CA . VAL A 1 93 ? 5.239 -2.339 6.736 1.00 96.38 93 VAL A CA 1
ATOM 745 C C . VAL A 1 93 ? 6.737 -2.593 6.661 1.00 96.38 93 VAL A C 1
ATOM 747 O O . VAL A 1 93 ? 7.462 -1.861 5.986 1.00 96.38 93 VAL A O 1
ATOM 750 N N . SER A 1 94 ? 7.222 -3.608 7.372 1.00 94.75 94 SER A N 1
ATOM 751 C CA . SER A 1 94 ? 8.639 -3.974 7.354 1.00 94.75 94 SER A CA 1
ATOM 752 C C . SER A 1 94 ? 9.024 -4.619 6.025 1.00 94.75 94 SER A C 1
ATOM 754 O O . SER A 1 94 ? 8.346 -5.520 5.552 1.00 94.75 94 SER A O 1
ATOM 756 N N . THR A 1 95 ? 10.167 -4.219 5.466 1.00 93.12 95 THR A N 1
ATOM 757 C CA . THR A 1 95 ? 10.760 -4.909 4.298 1.00 93.12 95 THR A CA 1
ATOM 758 C C . THR A 1 95 ? 11.359 -6.272 4.647 1.00 93.12 95 THR A C 1
ATOM 760 O O . THR A 1 95 ? 11.711 -7.037 3.757 1.00 93.12 95 THR A O 1
ATOM 763 N N . LYS A 1 96 ? 11.502 -6.566 5.945 1.00 91.19 96 LYS A N 1
ATOM 764 C CA . LYS A 1 96 ? 12.103 -7.799 6.469 1.00 91.19 96 LYS A CA 1
ATOM 765 C C . LYS A 1 96 ? 11.068 -8.815 6.949 1.00 91.19 96 LYS A C 1
ATOM 767 O O . LYS A 1 96 ? 11.447 -9.920 7.316 1.00 91.19 96 LYS A O 1
ATOM 772 N N . ASP A 1 97 ? 9.799 -8.420 7.019 1.00 90.25 97 ASP A N 1
ATOM 773 C CA . ASP A 1 97 ? 8.712 -9.277 7.482 1.00 90.25 97 ASP A CA 1
ATOM 774 C C . ASP A 1 97 ? 7.914 -9.780 6.270 1.00 90.25 97 ASP A C 1
ATOM 776 O O . ASP A 1 97 ? 7.190 -8.988 5.659 1.00 90.25 97 ASP A O 1
ATOM 780 N N . PRO A 1 98 ? 8.032 -11.068 5.903 1.00 88.38 98 PRO A N 1
ATOM 781 C CA . PRO A 1 98 ? 7.333 -11.625 4.751 1.00 88.38 98 PRO A CA 1
ATOM 782 C C . PRO A 1 98 ? 5.824 -11.768 4.981 1.00 88.38 98 PRO A C 1
ATOM 784 O O . PRO A 1 98 ? 5.106 -12.058 4.033 1.00 88.38 98 PRO A O 1
ATOM 787 N N . SER A 1 99 ? 5.332 -11.578 6.213 1.00 92.19 99 SER A N 1
ATOM 788 C CA . SER A 1 99 ? 3.890 -11.547 6.474 1.00 92.19 99 SER A CA 1
ATOM 789 C C . SER A 1 99 ? 3.243 -10.244 6.012 1.00 92.19 99 SER A C 1
ATOM 791 O O . SER A 1 99 ? 2.031 -10.188 5.872 1.00 92.19 99 SER A O 1
ATOM 793 N N . TYR A 1 100 ? 4.021 -9.176 5.797 1.00 94.12 100 TYR A N 1
ATOM 794 C CA . TYR A 1 100 ? 3.490 -7.852 5.458 1.00 94.12 100 TYR A CA 1
ATOM 795 C C . TYR A 1 100 ? 2.467 -7.324 6.480 1.00 94.12 100 TYR A C 1
ATOM 797 O O . TYR A 1 100 ? 1.523 -6.612 6.137 1.00 94.12 100 TYR A O 1
ATOM 805 N N . THR A 1 101 ? 2.656 -7.646 7.760 1.00 95.69 101 THR A N 1
ATOM 806 C CA . THR A 1 101 ? 1.820 -7.119 8.843 1.00 95.69 101 THR A CA 1
ATOM 807 C C . THR A 1 101 ? 2.135 -5.643 9.103 1.00 95.69 101 THR A C 1
ATOM 809 O O . THR A 1 101 ? 3.298 -5.240 9.191 1.00 95.69 101 THR A O 1
ATOM 812 N N . GLU A 1 102 ? 1.096 -4.814 9.243 1.00 94.81 102 GLU A N 1
ATOM 813 C CA . GLU A 1 102 ? 1.259 -3.407 9.621 1.00 94.81 102 GLU A CA 1
ATOM 814 C C . GLU A 1 102 ? 1.878 -3.312 11.021 1.00 94.81 102 GLU A C 1
ATOM 816 O O . GLU A 1 102 ? 1.381 -3.897 11.979 1.00 94.81 102 GLU A O 1
ATOM 821 N N . ILE A 1 103 ? 2.981 -2.581 11.170 1.00 94.12 103 ILE A N 1
ATOM 822 C CA . ILE A 1 103 ? 3.838 -2.767 12.346 1.00 94.12 103 ILE A CA 1
ATOM 823 C C . ILE A 1 103 ? 3.438 -1.940 13.572 1.00 94.12 103 ILE A C 1
ATOM 825 O O . ILE A 1 103 ? 3.878 -2.268 14.675 1.00 94.12 103 ILE A O 1
ATOM 829 N N . ARG A 1 104 ? 2.657 -0.860 13.424 1.00 91.44 104 ARG A N 1
ATOM 830 C CA . ARG A 1 104 ? 2.346 0.047 14.545 1.00 91.44 104 ARG A CA 1
ATOM 831 C C . ARG A 1 104 ? 1.206 -0.469 15.404 1.00 91.44 104 ARG A C 1
ATOM 833 O O . ARG A 1 104 ? 1.285 -0.387 16.625 1.00 91.44 104 ARG A O 1
ATOM 840 N N . LYS A 1 105 ? 0.141 -0.960 14.776 1.00 92.31 105 LYS A N 1
ATOM 841 C CA . LYS A 1 105 ? -1.045 -1.501 15.443 1.00 92.31 105 LYS A CA 1
ATOM 842 C C . LYS A 1 105 ? -1.195 -3.005 15.259 1.00 92.31 105 LYS A C 1
ATOM 844 O O . LYS A 1 105 ? -1.868 -3.604 16.092 1.00 92.31 105 LYS A O 1
ATOM 849 N N . LYS A 1 106 ? -0.589 -3.608 14.225 1.00 91.56 106 LYS A N 1
ATOM 850 C CA . LYS A 1 106 ? -0.611 -5.068 13.986 1.00 91.56 106 LYS A CA 1
ATOM 851 C C . LYS A 1 106 ? -2.019 -5.657 13.906 1.00 91.56 106 LYS A C 1
ATOM 853 O O . LYS A 1 106 ? -2.262 -6.779 14.332 1.00 91.56 106 LYS A O 1
ATOM 858 N N . LYS A 1 107 ? -2.961 -4.869 13.385 1.00 92.12 107 LYS A N 1
ATOM 859 C CA . LYS A 1 107 ? -4.364 -5.273 13.216 1.00 92.12 107 LYS A CA 1
ATOM 860 C C . LYS A 1 107 ? -4.680 -5.821 11.831 1.00 92.12 107 LYS A C 1
ATOM 862 O O . LYS A 1 107 ? -5.770 -6.342 11.634 1.00 92.12 107 LYS A O 1
ATOM 867 N N . ILE A 1 108 ? -3.766 -5.650 10.882 1.00 92.94 108 ILE A N 1
ATOM 868 C CA . ILE A 1 108 ? -3.942 -6.106 9.512 1.00 92.94 108 ILE A CA 1
ATOM 869 C C . ILE A 1 108 ? -2.633 -6.670 8.978 1.00 92.94 108 ILE A C 1
ATOM 871 O O . ILE A 1 108 ? -1.552 -6.120 9.215 1.00 92.94 108 ILE A O 1
ATOM 875 N N . THR A 1 109 ? -2.786 -7.757 8.244 1.00 94.38 109 THR A N 1
ATOM 876 C CA . THR A 1 109 ? -1.765 -8.438 7.463 1.00 94.38 109 THR A CA 1
ATOM 877 C C . THR A 1 109 ? -2.220 -8.327 6.017 1.00 94.38 109 THR A C 1
ATOM 879 O O . THR A 1 109 ? -3.385 -8.592 5.725 1.00 94.38 109 THR A O 1
ATOM 882 N N . PHE A 1 110 ? -1.355 -7.814 5.143 1.00 93.00 110 PHE A N 1
ATOM 883 C CA . PHE A 1 110 ? -1.714 -7.628 3.742 1.00 93.00 110 PHE A CA 1
ATOM 884 C C . PHE A 1 110 ? -1.366 -8.883 2.948 1.00 93.00 110 PHE A C 1
ATOM 886 O O . PHE A 1 110 ? -0.195 -9.245 2.843 1.00 93.00 110 PHE A O 1
ATOM 893 N N . ASP A 1 111 ? -2.372 -9.501 2.339 1.00 88.81 111 ASP A N 1
ATOM 894 C CA . ASP A 1 111 ? -2.156 -10.630 1.442 1.00 88.81 111 ASP A CA 1
ATOM 895 C C . ASP A 1 111 ? -1.625 -10.133 0.097 1.00 88.81 111 ASP A C 1
ATOM 897 O O . ASP A 1 111 ? -2.224 -9.264 -0.552 1.00 88.81 111 ASP A O 1
ATOM 901 N N . LEU A 1 112 ? -0.464 -10.657 -0.305 1.00 89.44 112 LEU A N 1
ATOM 902 C CA . LEU A 1 112 ? 0.154 -10.311 -1.579 1.00 89.44 112 LEU A CA 1
ATOM 903 C C . LEU A 1 112 ? -0.783 -10.729 -2.711 1.00 89.44 112 LEU A C 1
ATOM 905 O O . LEU A 1 112 ? -1.006 -11.914 -2.942 1.00 89.44 112 LEU A O 1
ATOM 909 N N . PHE A 1 113 ? -1.305 -9.739 -3.425 1.00 86.50 113 PHE A N 1
ATOM 910 C CA . PHE A 1 113 ? -2.240 -9.959 -4.515 1.00 86.50 113 PHE A CA 1
ATOM 911 C C . PHE A 1 113 ? -1.497 -10.260 -5.820 1.00 86.50 113 PHE A C 1
ATOM 913 O O . PHE A 1 113 ? -1.853 -11.174 -6.557 1.00 86.50 113 PHE A O 1
ATOM 920 N N . PHE A 1 114 ? -0.442 -9.494 -6.107 1.00 85.12 114 PHE A N 1
ATOM 921 C CA . PHE A 1 114 ? 0.337 -9.634 -7.333 1.00 85.12 114 PHE A CA 1
ATOM 922 C C . PHE A 1 114 ? 1.788 -9.190 -7.123 1.00 85.12 114 PHE A C 1
ATOM 924 O O . PHE A 1 114 ? 2.058 -8.216 -6.420 1.00 85.12 114 PHE A O 1
ATOM 931 N N . LEU A 1 115 ? 2.729 -9.898 -7.751 1.00 87.56 115 LEU A N 1
ATOM 932 C CA . LEU A 1 115 ? 4.148 -9.552 -7.773 1.00 87.56 115 LEU A CA 1
ATOM 933 C C . LEU A 1 115 ? 4.569 -9.250 -9.207 1.00 87.56 115 LEU A C 1
ATOM 935 O O . LEU A 1 115 ? 4.420 -10.089 -10.092 1.00 87.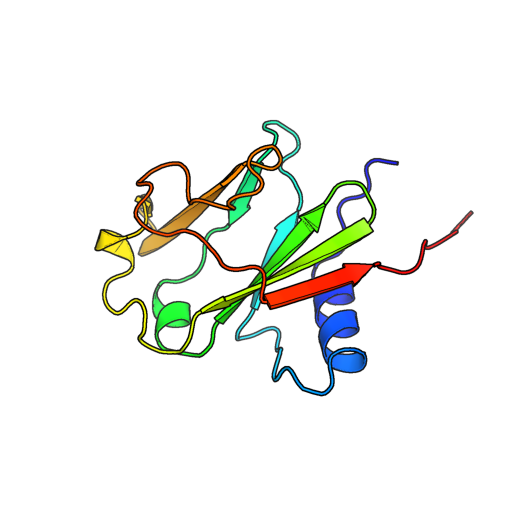56 115 LEU A O 1
ATOM 939 N N . CYS A 1 116 ? 5.163 -8.081 -9.415 1.00 86.31 116 CYS A N 1
ATOM 940 C CA . CYS A 1 116 ? 5.637 -7.652 -10.720 1.00 86.31 116 CYS A CA 1
ATOM 941 C C . CYS A 1 116 ? 7.135 -7.370 -10.696 1.00 86.31 116 CYS A C 1
ATOM 943 O O . CYS A 1 116 ? 7.598 -6.624 -9.837 1.00 86.31 116 CYS A O 1
ATOM 945 N N . SER A 1 117 ? 7.887 -7.902 -11.654 1.00 87.44 117 SER A N 1
ATOM 946 C CA . SER A 1 117 ? 9.276 -7.495 -11.874 1.00 87.44 117 SER A CA 1
ATOM 947 C C . SER A 1 117 ? 9.301 -6.376 -12.905 1.00 87.44 117 SER A C 1
ATOM 949 O O . SER A 1 117 ? 8.834 -6.555 -14.028 1.00 87.44 117 SER A O 1
ATOM 951 N N . LEU A 1 118 ? 9.845 -5.225 -12.527 1.00 84.25 118 LEU A N 1
ATOM 952 C CA . LEU A 1 118 ? 10.036 -4.123 -13.454 1.00 84.25 118 LEU A CA 1
ATOM 953 C C . LEU A 1 118 ? 11.192 -4.456 -14.403 1.00 84.25 118 LEU A C 1
ATOM 955 O O . LEU A 1 118 ? 12.188 -5.046 -13.967 1.00 84.25 118 LEU A O 1
ATOM 959 N N . PRO A 1 119 ? 11.098 -4.072 -15.687 1.00 79.62 119 PRO A N 1
ATOM 960 C CA . PRO A 1 119 ? 12.234 -4.174 -16.587 1.00 79.62 119 PRO A CA 1
ATOM 961 C C . PRO A 1 119 ? 13.419 -3.408 -15.996 1.00 79.62 119 PRO A C 1
ATOM 963 O O . PRO A 1 119 ? 13.267 -2.298 -15.481 1.00 79.62 119 PRO A O 1
ATOM 966 N N . ILE A 1 120 ? 14.608 -4.004 -16.068 1.00 66.19 120 ILE A N 1
ATOM 967 C CA . ILE A 1 120 ? 15.842 -3.304 -15.725 1.00 66.19 120 ILE A CA 1
ATOM 968 C C . ILE A 1 120 ? 16.003 -2.206 -16.775 1.00 66.19 120 ILE A C 1
ATOM 970 O O . ILE A 1 120 ? 16.331 -2.492 -17.924 1.00 66.19 120 ILE A O 1
ATOM 974 N N . THR A 1 121 ? 15.752 -0.954 -16.401 1.00 56.22 121 THR A N 1
ATOM 975 C CA . THR A 1 121 ? 16.120 0.186 -17.239 1.00 56.22 121 THR A CA 1
ATOM 976 C C . THR A 1 121 ? 17.639 0.286 -17.217 1.00 56.22 121 THR A C 1
ATOM 978 O O . THR A 1 121 ? 18.224 0.873 -16.308 1.00 56.22 121 THR A O 1
ATOM 981 N N . THR A 1 122 ? 18.297 -0.355 -18.181 1.00 40.88 122 THR A N 1
ATOM 982 C CA . THR A 1 122 ? 19.698 -0.086 -18.506 1.00 40.88 122 THR A CA 1
ATOM 983 C C . THR A 1 122 ? 19.769 1.229 -19.268 1.00 40.88 122 THR A C 1
ATOM 985 O O . THR A 1 122 ? 19.997 1.221 -20.473 1.00 40.88 122 THR A O 1
ATOM 988 N N . ASP A 1 123 ? 19.553 2.347 -18.581 1.00 40.28 123 ASP A N 1
ATOM 989 C CA . ASP A 1 123 ? 20.014 3.630 -19.105 1.00 40.28 123 ASP A CA 1
ATOM 990 C C . ASP A 1 123 ? 21.438 3.863 -18.597 1.00 40.28 123 ASP A C 1
ATOM 992 O O . ASP A 1 123 ? 21.702 3.897 -17.390 1.00 40.28 123 ASP A O 1
ATOM 996 N N . ARG A 1 124 ? 22.350 3.885 -19.574 1.00 36.34 124 ARG A N 1
ATOM 997 C CA . ARG A 1 124 ? 23.743 4.323 -19.474 1.00 36.34 124 ARG A CA 1
ATOM 998 C C . ARG A 1 124 ? 23.812 5.841 -19.402 1.00 36.34 124 ARG A C 1
ATOM 1000 O O . ARG A 1 124 ? 22.970 6.486 -20.062 1.00 36.34 124 ARG A O 1
#

Sequence (124 aa):
MNGNVDRKWAVSFLMTHSLELAITPKNTVFANVNRGKSVWWMTPDNKKFLQDLFIVLSDSNNKLLVFFIPANSISTPASVFHQRKDNRSSIEVSTKDPSYTEIRKKKITFDLFFLCSLPITTDR

pLDDT: mean 88.65, std 12.25, range [34.41, 96.38]

Organism: Desulfovibrio desulfuricans (NCBI:txid876)

Foldseek 3Di:
DQDFDDPVVVQVVCVVPVVVDPGDPLQEWEFEQDPVAQKTKTWDQPVSLQAWHWYWYAYRQQKTFIFIRHHCNCVDLVVQAPADPVRIGIFIFGNPDPQRAGPPRRNDGTDRPDMDHDPPPPDD